Protein AF-A0A820QHM4-F1 (afdb_monomer)

Organism: NCBI:txid433720

Structure (mmCIF, N/CA/C/O backbone):
data_AF-A0A820QHM4-F1
#
_entry.id   AF-A0A820QHM4-F1
#
loop_
_atom_site.group_PDB
_atom_site.id
_atom_site.type_symbol
_atom_site.label_atom_id
_atom_site.label_alt_id
_atom_site.label_comp_id
_atom_site.label_asym_id
_atom_site.label_entity_id
_atom_site.label_seq_id
_atom_site.pdbx_PDB_ins_code
_atom_site.Cartn_x
_atom_site.Cartn_y
_atom_site.Cartn_z
_atom_site.occupancy
_atom_site.B_iso_or_equiv
_atom_site.auth_seq_id
_atom_site.auth_comp_id
_atom_site.auth_asym_id
_atom_site.auth_atom_id
_atom_site.pdbx_PDB_model_num
ATOM 1 N N . ASP A 1 1 ? -3.164 -8.210 17.400 1.00 75.50 1 ASP A N 1
ATOM 2 C CA . ASP A 1 1 ? -4.456 -7.501 17.315 1.00 75.50 1 ASP A CA 1
ATOM 3 C C . ASP A 1 1 ? -4.861 -7.362 15.846 1.00 75.50 1 ASP A C 1
ATOM 5 O O . ASP A 1 1 ? -4.138 -6.741 15.078 1.00 75.50 1 ASP A O 1
ATOM 9 N N . ARG A 1 2 ? -5.983 -7.965 15.427 1.00 80.88 2 ARG A N 1
ATOM 10 C CA . ARG A 1 2 ? -6.443 -7.949 14.020 1.00 80.88 2 ARG A CA 1
ATOM 11 C C . ARG A 1 2 ? -6.887 -6.556 13.554 1.00 80.88 2 ARG A C 1
ATOM 13 O O . ARG A 1 2 ? -6.971 -6.316 12.356 1.00 80.88 2 ARG A O 1
ATOM 20 N N . LYS A 1 3 ? -7.190 -5.636 14.475 1.00 87.94 3 LYS A N 1
ATOM 21 C CA . LYS A 1 3 ? -7.567 -4.262 14.120 1.00 87.94 3 LYS A CA 1
ATOM 22 C C . LYS A 1 3 ? -6.351 -3.440 13.693 1.00 87.94 3 LYS A C 1
ATOM 24 O O . LYS A 1 3 ? -6.476 -2.669 12.745 1.00 87.94 3 LYS A O 1
ATOM 29 N N . ARG A 1 4 ? -5.198 -3.676 14.328 1.00 92.44 4 ARG A N 1
ATOM 30 C CA . ARG A 1 4 ? -3.930 -2.947 14.140 1.00 92.44 4 ARG A CA 1
ATOM 31 C C . ARG A 1 4 ? -3.027 -3.530 13.047 1.00 92.44 4 ARG A C 1
ATOM 33 O O . ARG A 1 4 ? -2.055 -2.894 12.661 1.00 92.44 4 ARG A O 1
ATOM 40 N N . THR A 1 5 ? -3.336 -4.716 12.523 1.00 94.69 5 THR A N 1
ATOM 41 C CA . THR A 1 5 ? -2.503 -5.402 11.521 1.00 94.69 5 THR A CA 1
ATOM 42 C C . THR A 1 5 ? -3.292 -5.731 10.261 1.00 94.69 5 THR A C 1
ATOM 44 O O . THR A 1 5 ? -4.412 -6.235 10.342 1.00 94.69 5 THR A O 1
ATOM 47 N N . TYR A 1 6 ? -2.688 -5.518 9.093 1.00 95.75 6 TYR A N 1
ATOM 48 C CA . TYR A 1 6 ? -3.204 -6.000 7.815 1.00 95.75 6 TYR A CA 1
ATOM 49 C C . TYR A 1 6 ? -2.215 -6.956 7.146 1.00 95.75 6 TYR A C 1
ATOM 51 O O . TYR A 1 6 ? -1.022 -6.675 7.045 1.00 95.75 6 TYR A O 1
ATOM 59 N N . LEU A 1 7 ? -2.721 -8.102 6.692 1.00 96.12 7 LEU A N 1
ATOM 60 C CA . LEU A 1 7 ? -1.944 -9.139 6.022 1.00 96.12 7 LEU A CA 1
ATOM 61 C C . LEU A 1 7 ? -2.326 -9.173 4.544 1.00 96.12 7 LEU A C 1
ATOM 63 O O . LEU A 1 7 ? -3.460 -9.502 4.193 1.00 96.12 7 LEU A O 1
ATOM 67 N N . PHE A 1 8 ? -1.365 -8.880 3.675 1.00 97.25 8 PHE A N 1
ATOM 68 C CA . PHE A 1 8 ? -1.527 -9.108 2.247 1.00 97.25 8 PHE A CA 1
ATOM 69 C C . PHE A 1 8 ? -1.392 -10.597 1.920 1.00 97.25 8 PHE A C 1
ATOM 71 O O . PHE A 1 8 ? -0.688 -11.348 2.594 1.00 97.25 8 PHE A O 1
ATOM 78 N N . ASN A 1 9 ? -2.021 -11.026 0.825 1.00 94.94 9 ASN A N 1
ATOM 79 C CA . ASN A 1 9 ? -1.679 -12.312 0.224 1.00 94.94 9 ASN A CA 1
ATOM 80 C C . ASN A 1 9 ? -0.361 -12.215 -0.564 1.00 94.94 9 ASN A C 1
ATOM 82 O O . ASN A 1 9 ? 0.062 -11.131 -0.972 1.00 94.94 9 ASN A O 1
ATOM 86 N N . SER A 1 10 ? 0.256 -13.365 -0.836 1.00 94.44 10 SER A N 1
ATOM 87 C CA . SER A 1 10 ? 1.553 -13.444 -1.522 1.00 94.44 10 SER A CA 1
ATOM 88 C C . SER A 1 10 ? 1.547 -12.907 -2.959 1.00 94.44 10 SER A C 1
ATOM 90 O O . SER A 1 10 ? 2.601 -12.585 -3.504 1.00 94.44 10 SER A O 1
ATOM 92 N N . PHE A 1 11 ? 0.372 -12.751 -3.579 1.00 94.62 11 PHE A N 1
ATOM 93 C CA . PHE A 1 11 ? 0.249 -12.198 -4.930 1.00 94.62 11 PHE A CA 1
ATOM 94 C C . PHE A 1 11 ? 0.370 -10.672 -4.977 1.00 94.62 11 PHE A C 1
ATOM 96 O O . PHE A 1 11 ? 0.620 -10.129 -6.058 1.00 94.62 11 PHE A O 1
ATOM 103 N N . PHE A 1 12 ? 0.199 -9.975 -3.847 1.00 95.81 12 PHE A N 1
ATOM 104 C CA . PHE A 1 12 ? 0.261 -8.514 -3.786 1.00 95.81 12 PHE A CA 1
ATOM 105 C C . PHE A 1 12 ? 1.590 -7.986 -4.330 1.00 95.81 12 PHE A C 1
ATOM 107 O O . PHE A 1 12 ? 1.602 -7.200 -5.280 1.00 95.81 12 PHE A O 1
ATOM 114 N N . TYR A 1 13 ? 2.709 -8.469 -3.784 1.00 95.56 13 TYR A N 1
ATOM 115 C CA . TYR A 1 13 ? 4.038 -8.008 -4.175 1.00 95.56 13 TYR A CA 1
ATOM 116 C C . TYR A 1 13 ? 4.336 -8.310 -5.647 1.00 95.56 13 TYR A C 1
ATOM 118 O O . TYR A 1 13 ? 4.804 -7.438 -6.385 1.00 95.56 13 TYR A O 1
ATOM 126 N N . THR A 1 14 ? 3.990 -9.513 -6.115 1.00 94.25 14 THR A N 1
ATOM 127 C CA . THR A 1 14 ? 4.164 -9.908 -7.518 1.00 94.25 14 THR A CA 1
ATOM 128 C C . THR A 1 14 ? 3.381 -8.994 -8.458 1.00 94.25 14 THR A C 1
ATOM 130 O O . THR A 1 14 ? 3.901 -8.574 -9.488 1.00 94.25 14 THR A O 1
ATOM 133 N N . ARG A 1 15 ? 2.131 -8.647 -8.123 1.00 94.19 15 ARG A N 1
ATOM 134 C CA . ARG A 1 15 ? 1.304 -7.746 -8.944 1.00 94.19 15 ARG A CA 1
ATOM 135 C C . ARG A 1 15 ? 1.790 -6.301 -8.901 1.00 94.19 15 ARG A C 1
ATOM 137 O O . ARG A 1 15 ? 1.799 -5.645 -9.946 1.00 94.19 15 ARG A O 1
ATOM 144 N N . LEU A 1 16 ? 2.227 -5.831 -7.736 1.00 94.44 16 LEU A N 1
ATOM 145 C CA . LEU A 1 16 ? 2.780 -4.493 -7.546 1.00 94.44 16 LEU A CA 1
ATOM 146 C C . LEU A 1 16 ? 4.028 -4.284 -8.419 1.00 94.44 16 LEU A C 1
ATOM 148 O O . LEU A 1 16 ? 4.124 -3.304 -9.162 1.00 94.44 16 LEU A O 1
ATOM 152 N N . THR A 1 17 ? 4.956 -5.240 -8.375 1.00 92.62 17 THR A N 1
ATOM 153 C CA . THR A 1 17 ? 6.271 -5.156 -9.035 1.00 92.62 17 THR A CA 1
ATOM 154 C C . THR A 1 17 ? 6.281 -5.629 -10.487 1.00 92.62 17 THR A C 1
ATOM 156 O O . THR A 1 17 ? 7.252 -5.373 -11.200 1.00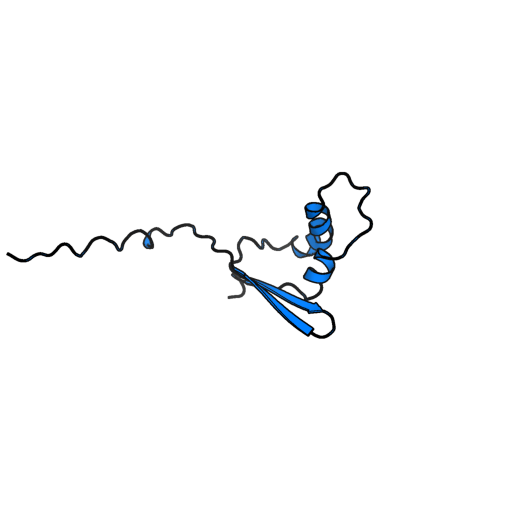 92.62 17 THR A O 1
ATOM 159 N N . ARG A 1 18 ? 5.203 -6.270 -10.965 1.00 89.62 18 ARG A N 1
ATOM 160 C CA . ARG A 1 18 ? 5.093 -6.727 -12.355 1.00 89.62 18 ARG A CA 1
ATOM 161 C C . ARG A 1 18 ? 5.348 -5.575 -13.327 1.00 89.62 18 ARG A C 1
ATOM 163 O O . ARG A 1 18 ? 4.628 -4.578 -13.319 1.00 89.62 18 ARG A O 1
ATOM 170 N N . LYS A 1 19 ? 6.340 -5.744 -14.200 1.00 82.75 19 LYS A N 1
ATOM 171 C CA . LYS A 1 19 ? 6.554 -4.865 -15.353 1.00 82.75 19 LYS A CA 1
ATOM 172 C C . LYS A 1 19 ? 5.404 -5.092 -16.341 1.00 82.75 19 LYS A C 1
ATOM 174 O O . LYS A 1 19 ? 5.104 -6.235 -16.685 1.00 82.75 19 LYS A O 1
ATOM 179 N N . GLY A 1 20 ? 4.711 -4.022 -16.707 1.00 72.75 20 GLY A N 1
ATOM 180 C CA . GLY A 1 20 ? 3.664 -4.025 -17.729 1.00 72.75 20 GLY A CA 1
ATOM 181 C C . GLY A 1 20 ? 4.092 -3.154 -18.902 1.00 72.75 20 GLY A C 1
ATOM 182 O O . GLY A 1 20 ? 4.926 -2.272 -18.720 1.00 72.75 20 GLY A O 1
ATOM 183 N N . ASN A 1 21 ? 3.488 -3.366 -20.070 1.00 68.38 21 ASN A N 1
ATOM 184 C CA . ASN A 1 21 ? 3.722 -2.563 -21.279 1.00 68.38 21 ASN A CA 1
ATOM 185 C C . ASN A 1 21 ? 2.939 -1.233 -21.253 1.00 68.38 21 ASN A C 1
ATOM 187 O O . ASN A 1 21 ? 2.652 -0.653 -22.295 1.00 68.38 21 ASN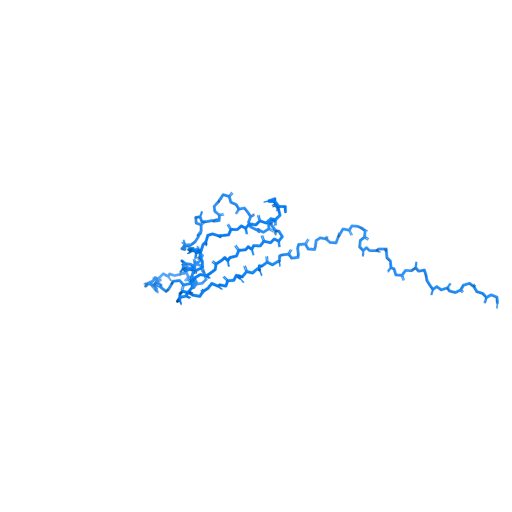 A O 1
ATOM 191 N N . ASP A 1 22 ? 2.578 -0.750 -20.061 1.00 65.81 22 ASP A N 1
ATOM 192 C CA . ASP A 1 22 ? 1.730 0.429 -19.833 1.00 65.81 22 ASP A CA 1
ATOM 193 C C . ASP A 1 22 ? 2.479 1.759 -20.105 1.00 65.81 22 ASP A C 1
ATOM 195 O O . ASP A 1 22 ? 2.080 2.819 -19.612 1.00 65.81 22 ASP A O 1
ATOM 199 N N . ASP A 1 23 ? 3.580 1.720 -20.862 1.00 61.66 23 ASP A N 1
ATOM 200 C CA . ASP A 1 23 ? 4.475 2.854 -21.143 1.00 61.66 23 ASP A CA 1
ATOM 201 C C . ASP A 1 23 ? 3.828 3.956 -21.992 1.00 61.66 23 ASP A C 1
ATOM 203 O O . ASP A 1 23 ? 4.331 5.072 -22.034 1.00 61.66 23 ASP A O 1
ATOM 207 N N . ILE A 1 24 ? 2.671 3.682 -22.600 1.00 63.88 24 ILE A N 1
ATOM 208 C CA . ILE A 1 24 ? 1.917 4.638 -23.429 1.00 63.88 24 ILE A CA 1
ATOM 209 C C . ILE A 1 24 ? 1.003 5.543 -22.566 1.00 63.88 24 ILE A C 1
ATOM 211 O O . ILE A 1 24 ? 0.297 6.410 -23.070 1.00 63.88 24 ILE A O 1
ATOM 215 N N . SER A 1 25 ? 0.987 5.362 -21.242 1.00 70.69 25 SER A N 1
ATOM 216 C CA . SER A 1 25 ? 0.112 6.128 -20.346 1.00 70.69 25 SER A CA 1
ATOM 217 C C . SER A 1 25 ? 0.773 7.405 -19.804 1.00 70.69 25 SER A C 1
ATOM 219 O O . SER A 1 25 ? 1.888 7.363 -19.284 1.00 70.69 25 SER A O 1
ATOM 221 N N . ASN A 1 26 ? 0.037 8.524 -19.823 1.00 85.06 26 ASN A N 1
ATOM 222 C CA . ASN A 1 26 ? 0.437 9.835 -19.270 1.00 85.06 26 ASN A CA 1
ATOM 223 C C . ASN A 1 26 ? 0.525 9.881 -17.724 1.00 85.06 26 ASN A C 1
ATOM 225 O O . ASN A 1 26 ? 0.524 10.960 -17.139 1.00 85.06 26 ASN A O 1
ATOM 229 N N . ILE A 1 27 ? 0.561 8.733 -17.042 1.00 89.31 27 ILE A N 1
ATOM 230 C CA . ILE A 1 27 ? 0.612 8.648 -15.574 1.00 89.31 27 ILE A CA 1
ATOM 231 C C . ILE A 1 27 ? 1.996 8.221 -15.091 1.00 89.31 27 ILE A C 1
ATOM 233 O O . ILE A 1 27 ? 2.769 7.600 -15.822 1.00 89.31 27 ILE A O 1
ATOM 237 N N . SER A 1 28 ? 2.318 8.524 -13.835 1.00 90.56 28 SER A N 1
ATOM 238 C CA . SER A 1 28 ? 3.631 8.193 -13.278 1.00 90.56 28 SER A CA 1
ATOM 239 C C . SER A 1 28 ? 3.854 6.670 -13.170 1.00 90.56 28 SER A C 1
ATOM 241 O O . SER A 1 28 ? 2.903 5.901 -12.976 1.00 90.56 28 SER A O 1
ATOM 243 N N . PRO A 1 29 ? 5.112 6.186 -13.199 1.00 88.88 29 PRO A N 1
ATOM 244 C CA . PRO A 1 29 ? 5.414 4.773 -12.957 1.00 88.88 29 PRO A CA 1
ATOM 245 C C . PRO A 1 29 ? 4.890 4.245 -11.611 1.00 88.88 29 PRO A C 1
ATOM 247 O O . PRO A 1 29 ? 4.528 3.071 -11.502 1.00 88.88 29 PRO A O 1
ATOM 250 N N . ALA A 1 30 ? 4.847 5.095 -10.579 1.00 90.44 30 ALA A N 1
ATOM 251 C CA . ALA A 1 30 ? 4.302 4.744 -9.270 1.00 90.44 30 ALA A CA 1
ATOM 252 C C . ALA A 1 30 ? 2.789 4.507 -9.338 1.00 90.44 30 ALA A C 1
ATOM 254 O O . ALA A 1 30 ? 2.294 3.501 -8.831 1.00 90.44 30 ALA A O 1
ATOM 255 N N . GLU A 1 31 ? 2.071 5.373 -10.044 1.00 91.06 31 GLU A N 1
ATOM 256 C CA . GLU A 1 31 ? 0.628 5.260 -10.216 1.00 91.06 31 GLU A CA 1
ATOM 257 C C . GLU A 1 31 ? 0.240 4.048 -11.069 1.00 91.06 31 GLU A C 1
ATOM 259 O O . GLU A 1 31 ? -0.715 3.338 -10.750 1.00 91.06 31 GLU A O 1
ATOM 264 N N . ARG A 1 32 ? 1.045 3.705 -12.085 1.00 91.31 32 ARG A N 1
ATOM 265 C CA . ARG A 1 32 ? 0.910 2.430 -12.812 1.00 91.31 32 ARG A CA 1
ATOM 266 C C . ARG A 1 32 ? 1.009 1.220 -11.880 1.00 91.31 32 ARG A C 1
ATOM 268 O O . ARG A 1 32 ? 0.183 0.311 -11.959 1.00 91.31 32 ARG A O 1
ATOM 275 N N . ARG A 1 33 ? 2.011 1.200 -10.989 1.00 92.25 33 ARG A N 1
ATOM 276 C CA . ARG A 1 33 ? 2.185 0.129 -9.985 1.00 92.25 33 ARG A CA 1
ATOM 277 C C . ARG A 1 33 ? 0.982 0.036 -9.056 1.00 92.25 33 ARG A C 1
ATOM 279 O O . ARG A 1 33 ? 0.439 -1.053 -8.878 1.00 92.25 33 ARG A O 1
ATOM 286 N N . TYR A 1 34 ? 0.539 1.171 -8.524 1.00 92.81 34 TYR A N 1
ATOM 287 C CA . TYR A 1 34 ? -0.619 1.248 -7.641 1.00 92.81 34 TYR A CA 1
ATOM 288 C C . TYR A 1 34 ? -1.901 0.746 -8.321 1.00 92.81 34 TYR A C 1
ATOM 290 O O . TYR A 1 34 ? -2.619 -0.085 -7.764 1.00 92.81 34 TYR A O 1
ATOM 298 N N . ASN A 1 35 ? -2.155 1.152 -9.569 1.00 92.25 35 ASN A N 1
ATOM 299 C CA . ASN A 1 35 ? -3.347 0.753 -10.319 1.00 92.25 35 ASN A CA 1
ATOM 300 C C . ASN A 1 35 ? -3.510 -0.769 -10.459 1.00 92.25 35 ASN A C 1
ATOM 302 O O . ASN A 1 35 ? -4.641 -1.259 -10.486 1.00 92.25 35 ASN A O 1
ATOM 306 N N . ARG A 1 36 ? -2.409 -1.532 -10.487 1.00 92.31 36 ARG A N 1
ATOM 307 C CA . ARG A 1 36 ? -2.449 -3.004 -10.541 1.00 92.31 36 ARG A CA 1
ATOM 308 C C . ARG A 1 36 ? -2.918 -3.654 -9.244 1.00 92.31 36 ARG A C 1
ATOM 31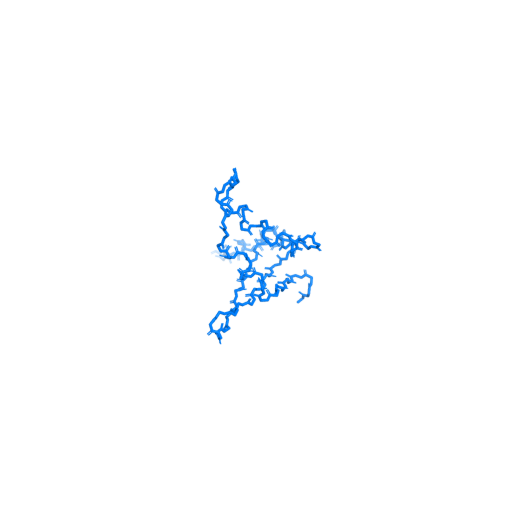0 O O . ARG A 1 36 ? -3.417 -4.778 -9.285 1.00 92.31 36 ARG A O 1
ATOM 317 N N . VAL A 1 37 ? -2.767 -2.967 -8.115 1.00 94.75 37 VAL A N 1
ATOM 318 C CA . VAL A 1 37 ? -3.081 -3.499 -6.782 1.00 94.75 37 VAL A CA 1
ATOM 319 C C . VAL A 1 37 ? -4.200 -2.748 -6.067 1.00 94.75 37 VAL A C 1
ATOM 321 O O . VAL A 1 37 ? -4.639 -3.209 -5.022 1.00 94.75 37 VAL A O 1
ATOM 324 N N . LYS A 1 38 ? -4.741 -1.660 -6.631 1.00 93.31 38 LYS A N 1
ATOM 325 C CA . LYS A 1 38 ? -5.767 -0.819 -5.981 1.00 93.31 38 LYS A CA 1
ATOM 326 C C . LYS A 1 38 ? -6.976 -1.583 -5.429 1.00 93.31 38 LYS A C 1
ATOM 328 O O . LYS A 1 38 ? -7.538 -1.200 -4.414 1.00 93.31 38 LYS A O 1
ATOM 333 N N . ARG A 1 39 ? -7.356 -2.708 -6.052 1.00 93.69 39 ARG A N 1
ATOM 334 C CA . ARG A 1 39 ? -8.453 -3.568 -5.569 1.00 93.69 39 ARG A CA 1
ATOM 335 C C . ARG A 1 39 ? -8.167 -4.209 -4.207 1.00 93.69 39 ARG A C 1
ATOM 337 O O . ARG A 1 39 ? -9.108 -4.412 -3.454 1.00 93.69 39 ARG A O 1
ATOM 344 N N . TRP A 1 40 ? -6.903 -4.493 -3.888 1.00 93.94 40 TRP A N 1
ATOM 345 C CA . TRP A 1 40 ? -6.496 -4.999 -2.570 1.00 93.94 40 TRP A CA 1
ATOM 346 C C . TRP A 1 40 ? -6.641 -3.951 -1.463 1.00 93.94 40 TRP A C 1
ATOM 348 O O . TRP A 1 40 ? -6.635 -4.318 -0.295 1.00 93.94 40 TRP A O 1
ATOM 358 N N . LEU A 1 41 ? -6.741 -2.670 -1.828 1.00 93.00 41 LEU A N 1
ATOM 359 C CA . LEU A 1 41 ? -6.805 -1.530 -0.911 1.00 93.00 41 LEU A CA 1
ATOM 360 C C . LEU A 1 41 ? -8.188 -0.865 -0.905 1.00 93.00 41 LEU A C 1
ATOM 362 O O . LEU A 1 41 ? -8.352 0.202 -0.331 1.00 93.00 41 LEU A O 1
ATOM 366 N N . ARG A 1 42 ? -9.182 -1.452 -1.586 1.00 91.75 42 ARG A N 1
ATOM 367 C CA . ARG A 1 42 ? -10.490 -0.813 -1.776 1.00 91.75 42 ARG A CA 1
ATOM 368 C C . ARG A 1 42 ? -11.303 -0.758 -0.485 1.00 91.75 42 ARG A C 1
ATOM 370 O O . ARG A 1 42 ? -11.892 0.269 -0.184 1.00 91.75 42 ARG A O 1
ATOM 377 N N . ASP A 1 43 ? -11.330 -1.867 0.247 1.00 90.88 43 ASP A N 1
ATOM 378 C CA . ASP A 1 43 ? -12.216 -2.051 1.403 1.00 90.88 43 ASP A CA 1
ATOM 379 C C . ASP A 1 43 ? -11.432 -2.008 2.728 1.00 90.88 43 ASP A C 1
ATOM 381 O O . ASP A 1 43 ? -11.912 -2.445 3.773 1.00 90.88 43 ASP A O 1
ATOM 385 N N . VAL A 1 44 ? -10.188 -1.523 2.681 1.00 91.69 44 VAL A N 1
ATOM 386 C CA . VAL A 1 44 ? -9.297 -1.435 3.835 1.00 91.69 44 VAL A CA 1
ATOM 387 C C . VAL A 1 44 ? -8.466 -0.166 3.761 1.00 91.69 44 VAL A C 1
ATOM 389 O O . VAL A 1 44 ? -7.712 0.054 2.816 1.00 91.69 44 VAL A O 1
ATOM 392 N N . ASP A 1 45 ? -8.567 0.645 4.805 1.00 92.56 45 ASP A N 1
ATOM 393 C CA . ASP A 1 45 ? -7.591 1.688 5.060 1.00 92.56 45 ASP A CA 1
ATOM 394 C C . ASP A 1 45 ? -6.366 1.058 5.741 1.00 92.56 45 ASP A C 1
ATOM 396 O O . ASP A 1 45 ? -6.441 0.548 6.861 1.00 92.56 45 ASP A O 1
ATOM 400 N N . ILE A 1 46 ? -5.252 1.018 5.010 1.00 92.69 46 ILE A N 1
ATOM 401 C CA . ILE A 1 46 ? -3.989 0.444 5.484 1.00 92.69 46 ILE A CA 1
ATOM 402 C C . ILE A 1 46 ? -3.177 1.420 6.340 1.00 92.69 46 ILE A C 1
ATOM 404 O O . ILE A 1 46 ? -2.288 0.967 7.052 1.00 92.69 46 ILE A O 1
ATOM 408 N N . PHE A 1 47 ? -3.465 2.724 6.290 1.00 91.38 47 PHE A N 1
ATOM 409 C CA . PHE A 1 47 ? -2.714 3.739 7.036 1.00 91.38 47 PHE A CA 1
ATOM 410 C C . PHE A 1 47 ? -3.193 3.871 8.487 1.00 91.38 47 PHE A C 1
ATOM 412 O O . PHE A 1 47 ? -2.414 4.248 9.355 1.00 91.38 47 PHE A O 1
ATOM 419 N N . SER A 1 48 ? -4.434 3.471 8.782 1.00 91.81 48 SER A N 1
ATOM 420 C CA . SER A 1 48 ? -4.929 3.275 10.157 1.00 91.81 48 SER A CA 1
ATOM 421 C C . SER A 1 48 ? -4.464 1.965 10.806 1.00 91.81 48 SER A C 1
ATOM 423 O O . SER A 1 48 ? -4.898 1.625 11.909 1.00 91.81 48 SER A O 1
ATOM 425 N N . LYS A 1 49 ? -3.616 1.188 10.125 1.00 93.00 49 LYS A N 1
ATOM 426 C CA . LYS A 1 49 ? -2.952 0.012 10.696 1.00 93.00 49 LYS A CA 1
ATOM 427 C C . LYS A 1 49 ? -1.592 0.426 11.222 1.00 93.00 49 LYS A C 1
ATOM 429 O O . LYS A 1 49 ? -0.961 1.311 10.665 1.00 93.00 49 LYS A O 1
ATOM 434 N N . ASP A 1 50 ? -1.110 -0.296 12.217 1.00 93.69 50 ASP A N 1
ATOM 435 C CA . ASP A 1 50 ? 0.250 -0.123 12.720 1.00 93.69 50 ASP A CA 1
ATOM 436 C C . ASP A 1 50 ? 1.221 -1.045 11.993 1.00 93.69 50 ASP A C 1
ATOM 438 O O . ASP A 1 50 ? 2.389 -0.713 11.826 1.00 93.69 50 ASP A O 1
ATOM 442 N N . TYR A 1 51 ? 0.731 -2.200 11.528 1.00 94.88 51 TYR A N 1
ATOM 443 C CA . TYR A 1 51 ? 1.552 -3.209 10.870 1.00 94.88 51 TYR A CA 1
ATOM 444 C C . TYR A 1 51 ? 0.937 -3.666 9.553 1.00 94.88 51 TYR A C 1
ATOM 446 O O . TYR A 1 51 ? -0.207 -4.131 9.516 1.00 94.88 51 TYR A O 1
ATOM 454 N N . LEU A 1 52 ? 1.732 -3.637 8.486 1.00 96.56 52 LEU A N 1
ATOM 455 C CA . LEU A 1 52 ? 1.444 -4.354 7.249 1.00 96.56 52 LEU A CA 1
ATOM 456 C C . LEU A 1 52 ? 2.409 -5.520 7.096 1.00 96.56 52 LEU A C 1
ATOM 458 O O . LEU A 1 52 ? 3.625 -5.345 7.157 1.00 96.56 52 LEU A O 1
ATOM 462 N N . ILE A 1 53 ? 1.862 -6.703 6.845 1.00 97.44 53 ILE A N 1
ATOM 463 C CA . ILE A 1 53 ? 2.637 -7.909 6.575 1.00 97.44 53 ILE A CA 1
ATOM 464 C C . ILE A 1 53 ? 2.458 -8.264 5.103 1.00 97.44 53 ILE A C 1
ATOM 466 O O . ILE A 1 53 ? 1.335 -8.466 4.634 1.00 97.44 53 ILE A O 1
ATOM 470 N N . VAL A 1 54 ? 3.567 -8.359 4.373 1.00 97.88 54 VAL A N 1
ATOM 471 C CA . VAL A 1 54 ? 3.598 -8.760 2.964 1.00 97.88 54 VAL A CA 1
ATOM 472 C C . VAL A 1 54 ? 4.449 -10.024 2.831 1.00 97.88 54 VAL A C 1
ATOM 474 O O . VAL A 1 54 ? 5.677 -9.938 2.783 1.00 97.88 54 VAL A O 1
ATOM 477 N N . PRO A 1 55 ? 3.824 -11.210 2.767 1.00 97.75 55 PRO A N 1
ATOM 478 C CA . PRO A 1 55 ? 4.516 -12.440 2.413 1.00 97.75 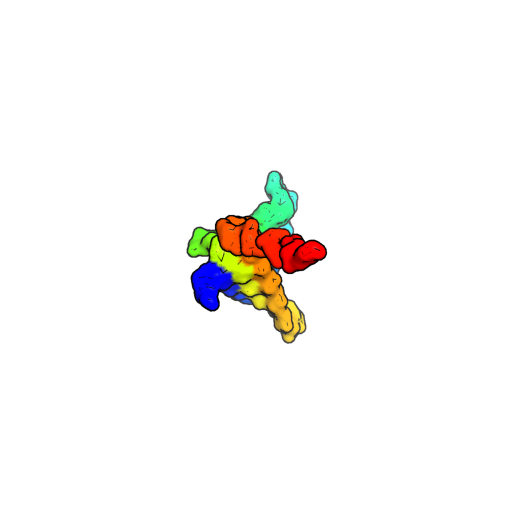55 PRO A CA 1
ATOM 479 C C . PRO A 1 55 ? 4.969 -12.378 0.955 1.00 97.75 55 PRO A C 1
ATOM 481 O O . PRO A 1 55 ? 4.193 -11.993 0.078 1.00 97.75 55 PRO A O 1
ATOM 484 N N . ILE A 1 56 ? 6.199 -12.795 0.677 1.00 96.94 56 ILE A N 1
ATOM 485 C CA . ILE A 1 56 ? 6.745 -12.837 -0.676 1.00 96.94 56 ILE A CA 1
ATOM 486 C C . ILE A 1 56 ? 7.287 -14.233 -0.953 1.00 96.94 56 ILE A C 1
ATOM 488 O O . ILE A 1 56 ? 8.096 -14.765 -0.198 1.00 96.94 56 ILE A O 1
ATOM 492 N N . ASN A 1 57 ? 6.831 -14.809 -2.064 1.00 94.50 57 ASN A N 1
ATOM 493 C CA . ASN A 1 57 ? 7.366 -16.041 -2.622 1.00 94.50 57 ASN A CA 1
ATOM 494 C C . ASN A 1 57 ? 8.012 -15.725 -3.967 1.00 94.50 57 ASN A C 1
ATOM 496 O O . ASN A 1 57 ? 7.324 -15.373 -4.930 1.00 94.50 57 ASN A O 1
ATOM 500 N N . GLN A 1 58 ? 9.331 -15.846 -4.029 1.00 92.25 58 GLN A N 1
ATOM 501 C CA . GLN A 1 58 ? 10.090 -15.746 -5.267 1.00 92.25 58 GLN A CA 1
ATOM 502 C C . GLN A 1 58 ? 11.034 -16.931 -5.352 1.00 92.25 58 GLN A C 1
ATOM 504 O O . GLN A 1 58 ? 11.693 -17.258 -4.374 1.00 92.25 58 GLN A O 1
ATOM 509 N N . THR A 1 59 ? 11.086 -17.582 -6.517 1.00 91.81 59 THR A N 1
ATOM 510 C CA . THR A 1 59 ? 12.021 -18.691 -6.786 1.00 91.81 59 THR A CA 1
ATOM 511 C C . THR A 1 59 ? 12.018 -19.778 -5.700 1.00 91.81 59 THR A C 1
ATOM 513 O O . THR A 1 59 ? 13.075 -20.246 -5.295 1.00 91.81 59 THR A O 1
ATOM 516 N N . ALA A 1 60 ? 10.831 -20.152 -5.199 1.00 92.75 60 ALA A N 1
ATOM 517 C CA . ALA A 1 60 ? 10.643 -21.104 -4.095 1.00 92.75 60 ALA A CA 1
ATOM 518 C C . ALA A 1 60 ? 11.304 -20.702 -2.756 1.00 92.75 60 ALA A C 1
ATOM 520 O O . ALA A 1 60 ? 11.422 -21.522 -1.848 1.00 92.75 60 ALA A O 1
ATOM 521 N N . HIS A 1 61 ? 11.685 -19.434 -2.609 1.00 94.69 61 HIS A N 1
ATOM 522 C CA . HIS A 1 61 ? 12.192 -18.843 -1.382 1.00 94.69 61 HIS A CA 1
ATOM 523 C C . HIS A 1 61 ? 11.138 -17.905 -0.782 1.00 94.69 61 HIS A C 1
ATOM 525 O O . HIS A 1 61 ? 10.612 -17.016 -1.461 1.00 94.69 61 HIS A O 1
ATOM 531 N N . TRP A 1 62 ? 10.817 -18.122 0.495 1.00 96.44 62 TRP A N 1
ATOM 532 C CA . TRP A 1 62 ? 9.855 -17.314 1.236 1.00 96.44 62 TRP A CA 1
ATOM 533 C C . TRP A 1 62 ? 10.567 -16.308 2.123 1.00 96.44 62 TRP A C 1
ATOM 535 O O . TRP A 1 62 ? 11.427 -16.669 2.922 1.00 96.44 62 TRP A O 1
ATOM 545 N N . TYR A 1 63 ? 10.140 -15.058 2.026 1.00 96.75 63 TYR A N 1
ATOM 546 C CA . TYR A 1 63 ? 10.528 -13.999 2.943 1.00 96.75 63 TYR A CA 1
ATOM 547 C C . TYR A 1 63 ? 9.329 -13.091 3.220 1.00 96.75 63 TYR A C 1
ATOM 549 O O . TYR A 1 63 ? 8.312 -13.137 2.522 1.00 96.75 63 TYR A O 1
ATOM 557 N N . ILE A 1 64 ? 9.413 -12.302 4.287 1.00 97.31 64 ILE A N 1
ATOM 558 C CA . ILE A 1 64 ? 8.317 -11.449 4.749 1.00 97.31 64 ILE A CA 1
ATOM 559 C C . ILE A 1 64 ? 8.831 -10.021 4.841 1.00 97.31 64 ILE A C 1
ATOM 561 O O . ILE A 1 64 ? 9.883 -9.771 5.423 1.00 97.31 64 ILE A O 1
ATOM 565 N N . VAL A 1 65 ? 8.061 -9.086 4.292 1.00 97.62 65 VAL A N 1
ATOM 566 C CA . VAL A 1 65 ? 8.248 -7.657 4.540 1.00 97.62 65 VAL A CA 1
ATOM 567 C C . VAL A 1 65 ? 7.255 -7.227 5.613 1.00 97.62 65 VAL A C 1
ATOM 569 O O . VA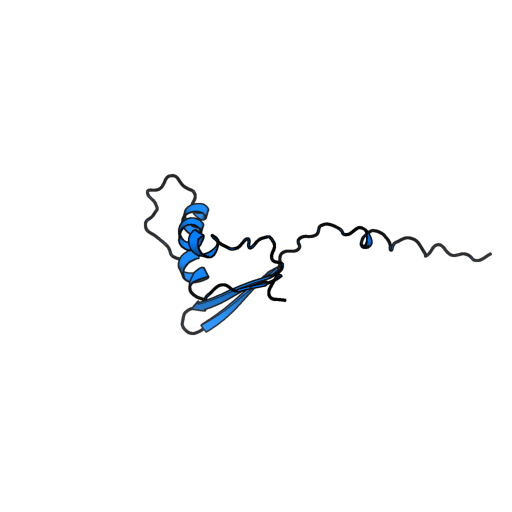L A 1 65 ? 6.049 -7.440 5.469 1.00 97.62 65 VAL A O 1
ATOM 572 N N . LEU A 1 66 ? 7.776 -6.624 6.680 1.00 96.69 66 LEU A N 1
ATOM 573 C CA . LEU A 1 66 ? 7.002 -5.992 7.741 1.00 96.69 66 LEU A CA 1
ATOM 574 C C . LEU A 1 66 ? 7.149 -4.476 7.604 1.00 96.69 66 LEU A C 1
ATOM 576 O O . LEU A 1 66 ? 8.260 -3.956 7.642 1.00 96.69 66 LEU A O 1
ATOM 580 N N . ILE A 1 67 ? 6.032 -3.777 7.436 1.00 95.94 67 ILE A N 1
ATOM 581 C CA . ILE A 1 67 ? 5.985 -2.314 7.433 1.00 95.94 67 ILE A CA 1
ATOM 582 C C . ILE A 1 67 ? 5.333 -1.897 8.740 1.00 95.94 67 ILE A C 1
ATOM 584 O O . ILE A 1 67 ? 4.213 -2.328 9.018 1.00 95.94 67 ILE A O 1
ATOM 588 N N . GLN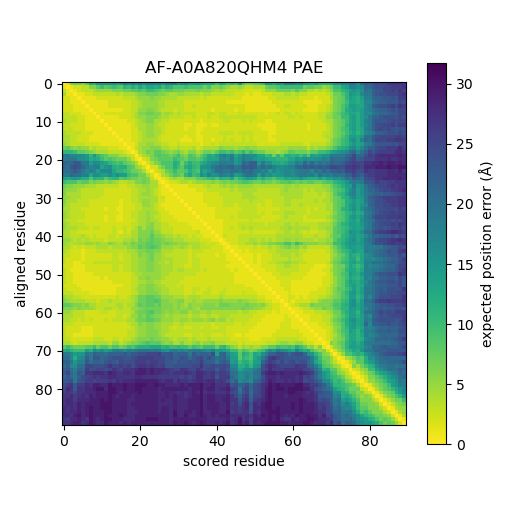 A 1 68 ? 6.029 -1.075 9.521 1.00 93.44 68 GLN A N 1
ATOM 589 C CA . GLN A 1 68 ? 5.496 -0.486 10.740 1.00 93.44 68 GLN A CA 1
ATOM 590 C C . GLN A 1 68 ? 5.239 1.000 10.519 1.00 93.44 68 GLN A C 1
ATOM 592 O O . GLN A 1 68 ? 6.159 1.752 10.187 1.00 93.44 68 GLN A O 1
ATOM 597 N N . PHE A 1 69 ? 3.991 1.415 10.704 1.00 90.00 69 PHE A N 1
ATOM 598 C CA . PHE A 1 69 ? 3.631 2.822 10.735 1.00 90.00 69 PHE A CA 1
ATOM 599 C C . PHE A 1 69 ? 3.739 3.317 12.171 1.00 90.00 69 PHE A C 1
ATOM 601 O O . PHE A 1 69 ? 3.053 2.833 13.067 1.00 90.00 69 PHE A O 1
ATOM 608 N N . HIS A 1 70 ? 4.618 4.289 12.386 1.00 79.75 70 HIS A N 1
ATOM 609 C CA . HIS A 1 70 ? 4.657 5.054 13.622 1.00 79.75 70 HIS A CA 1
ATOM 610 C C . HIS A 1 70 ? 3.707 6.227 13.425 1.00 79.75 70 HIS A C 1
ATOM 612 O O . HIS A 1 70 ? 4.118 7.317 13.029 1.00 79.75 70 HIS A O 1
ATOM 618 N N . ASN A 1 71 ? 2.411 5.976 13.608 1.00 68.31 71 ASN A N 1
ATOM 619 C CA . ASN A 1 71 ? 1.413 7.036 13.673 1.00 68.31 71 ASN A CA 1
ATOM 620 C C . ASN A 1 71 ? 1.583 7.753 15.022 1.00 68.31 71 ASN A C 1
ATOM 622 O O . ASN A 1 71 ? 0.745 7.630 15.909 1.00 68.31 71 ASN A O 1
ATOM 626 N N . ASN A 1 72 ? 2.715 8.436 15.203 1.00 57.47 72 ASN A N 1
ATOM 627 C CA . ASN A 1 72 ? 3.007 9.215 16.396 1.00 57.47 72 ASN A CA 1
ATOM 628 C C . ASN A 1 72 ? 2.137 10.474 16.345 1.00 57.47 72 ASN A C 1
ATOM 630 O O . ASN A 1 72 ? 2.571 11.525 15.881 1.00 57.47 72 ASN A O 1
ATOM 634 N N . VAL A 1 73 ? 0.891 10.359 16.795 1.00 60.50 73 VAL A N 1
ATOM 635 C CA . VAL A 1 73 ? 0.281 11.469 17.520 1.00 60.50 73 VAL A CA 1
ATOM 636 C C . VAL A 1 73 ? 0.897 11.365 18.909 1.00 60.50 73 VAL A C 1
ATOM 638 O O . VAL A 1 73 ? 0.649 10.346 19.555 1.00 60.50 73 VAL A O 1
ATOM 641 N N . PRO A 1 74 ? 1.737 12.320 19.349 1.00 56.38 74 PRO A N 1
ATOM 642 C CA . PRO A 1 74 ? 2.169 12.357 20.737 1.00 56.38 74 PRO A CA 1
ATOM 643 C C . PRO A 1 74 ? 0.908 12.311 21.588 1.00 56.38 74 PRO A C 1
ATOM 645 O O . PRO A 1 74 ? 0.044 13.186 21.478 1.00 56.38 74 PRO A O 1
ATOM 648 N N . THR A 1 75 ? 0.738 11.236 22.345 1.00 61.16 75 THR A N 1
ATOM 649 C CA . THR A 1 75 ? -0.313 11.214 23.348 1.00 61.16 75 THR A CA 1
ATOM 650 C C . THR A 1 75 ? 0.132 12.137 24.470 1.00 61.16 75 THR A C 1
ATOM 652 O O . THR A 1 75 ? 1.317 12.227 24.765 1.00 61.16 75 THR A O 1
ATOM 655 N N . GLU A 1 76 ? -0.807 12.846 25.091 1.00 60.41 76 GLU A N 1
ATOM 656 C CA . GLU A 1 76 ? -0.545 13.826 26.162 1.00 60.41 76 GLU A CA 1
ATOM 657 C C . GLU A 1 76 ? 0.341 13.278 27.306 1.00 60.41 76 GLU A C 1
ATOM 659 O O . GLU A 1 76 ? 0.949 14.052 28.036 1.00 60.41 76 GLU A O 1
ATOM 664 N N . GLY A 1 77 ? 0.460 11.950 27.435 1.00 57.81 77 GLY A N 1
ATOM 665 C CA . GLY A 1 77 ? 1.330 11.266 28.395 1.00 57.81 77 GLY A CA 1
ATOM 666 C C . GLY A 1 77 ? 2.804 11.106 27.997 1.00 57.81 77 GLY A C 1
ATOM 667 O O . GLY A 1 77 ? 3.578 10.659 28.834 1.00 57.81 77 GLY A O 1
ATOM 668 N N . ASP A 1 78 ? 3.211 11.466 26.776 1.00 59.25 78 ASP A N 1
ATOM 669 C CA . ASP A 1 78 ? 4.613 11.381 26.325 1.00 59.25 78 ASP A CA 1
ATOM 670 C C . ASP A 1 78 ? 5.406 12.683 26.584 1.00 59.25 78 ASP A C 1
ATOM 672 O O . ASP A 1 78 ? 6.587 12.763 26.257 1.00 59.25 78 ASP A O 1
ATOM 676 N N . LEU A 1 79 ? 4.761 13.718 27.145 1.00 58.34 79 LEU A N 1
ATOM 677 C CA . LEU A 1 79 ? 5.351 15.044 27.397 1.00 58.34 79 LEU A CA 1
ATOM 678 C C . LEU A 1 79 ? 5.699 15.315 28.871 1.00 58.34 79 LEU A C 1
ATOM 680 O O . LEU A 1 79 ? 6.003 16.455 29.212 1.00 58.34 79 LEU A O 1
ATOM 684 N N . ILE A 1 80 ? 5.649 14.315 29.756 1.00 60.66 80 ILE A N 1
ATOM 685 C CA . ILE A 1 80 ? 5.970 14.509 31.178 1.00 60.66 80 ILE A CA 1
ATOM 686 C C . ILE A 1 80 ? 6.891 13.388 31.660 1.00 60.66 80 ILE A C 1
ATOM 688 O O . ILE A 1 80 ? 6.430 12.39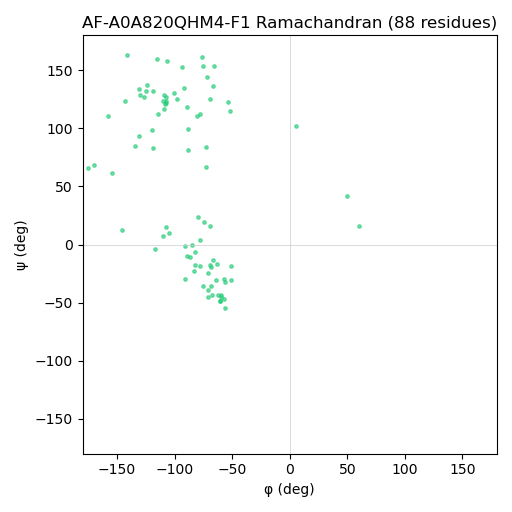3 32.212 1.00 60.66 80 ILE A O 1
ATOM 692 N N . SER A 1 81 ? 8.194 13.557 31.444 1.00 58.25 81 SER A N 1
ATOM 693 C CA . SER A 1 81 ? 9.245 12.950 32.270 1.00 58.25 81 SER A CA 1
ATOM 694 C C . SER A 1 81 ? 10.599 13.553 31.891 1.00 58.25 81 SER A C 1
ATOM 696 O O . SER A 1 81 ? 11.395 12.866 31.269 1.00 58.25 81 SER A O 1
ATOM 698 N N . ASP A 1 82 ? 10.836 14.829 32.192 1.00 58.97 82 ASP A N 1
ATOM 699 C CA . ASP A 1 82 ? 12.200 15.394 32.160 1.00 58.97 82 ASP A CA 1
ATOM 700 C C . ASP A 1 82 ? 12.435 16.471 33.243 1.00 58.97 82 ASP A C 1
ATOM 702 O O . ASP A 1 82 ? 13.469 17.123 33.220 1.00 58.97 82 ASP A O 1
ATOM 706 N N . ASP A 1 83 ? 11.542 16.621 34.232 1.00 60.88 83 ASP A N 1
ATOM 707 C CA . ASP A 1 83 ? 11.760 17.507 35.385 1.00 60.88 83 ASP A CA 1
ATOM 708 C C . ASP A 1 83 ? 11.457 16.736 36.681 1.00 60.88 83 ASP A C 1
ATOM 710 O O . ASP A 1 83 ? 10.298 16.625 37.063 1.00 60.88 83 ASP A O 1
ATOM 714 N N . ASP A 1 84 ? 12.484 16.136 37.290 1.00 59.25 84 ASP A N 1
ATOM 715 C CA . ASP A 1 84 ? 12.608 15.887 38.741 1.00 59.25 84 ASP A CA 1
ATOM 716 C C . ASP A 1 84 ? 14.007 15.288 39.014 1.00 59.25 84 ASP A C 1
ATOM 718 O O . ASP A 1 84 ? 14.152 14.124 39.372 1.00 59.25 84 ASP A O 1
ATOM 722 N N . ASP A 1 85 ? 15.055 16.081 38.776 1.00 58.25 85 ASP A N 1
ATOM 723 C CA . ASP A 1 85 ? 16.400 15.862 39.333 1.00 58.25 85 ASP A CA 1
ATOM 724 C C . ASP A 1 85 ? 17.126 17.224 39.403 1.00 58.25 85 ASP A C 1
ATOM 726 O O . ASP A 1 85 ? 18.150 17.448 38.766 1.00 58.25 85 ASP A O 1
ATOM 730 N N . ASP A 1 86 ? 16.571 18.165 40.173 1.00 59.31 86 ASP A N 1
ATOM 731 C CA . ASP A 1 86 ? 17.347 19.275 40.742 1.00 59.31 86 ASP A CA 1
ATOM 732 C C . ASP A 1 86 ? 17.272 19.174 42.273 1.00 59.31 86 ASP A C 1
ATOM 734 O O . ASP A 1 86 ? 16.410 19.732 42.950 1.00 59.31 86 ASP A O 1
ATOM 738 N N . ASP A 1 87 ? 18.172 18.320 42.755 1.00 55.66 87 ASP A N 1
ATOM 739 C CA . ASP A 1 87 ? 18.848 18.267 44.052 1.00 55.66 87 ASP A CA 1
ATOM 740 C C . ASP A 1 87 ? 18.394 19.292 45.115 1.00 55.66 87 ASP A C 1
ATOM 742 O O . ASP A 1 87 ? 18.813 20.452 45.154 1.00 55.66 87 ASP A O 1
ATOM 746 N N . GLU A 1 88 ? 17.581 18.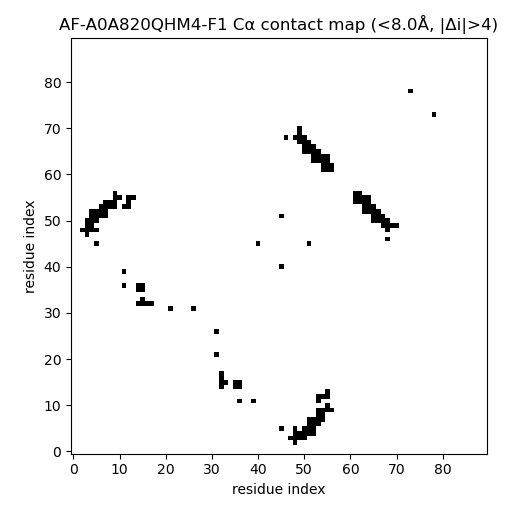814 46.057 1.00 59.22 88 GLU A N 1
ATOM 747 C CA . GLU A 1 88 ? 17.420 19.423 47.372 1.00 59.22 88 GLU A CA 1
ATOM 748 C C . GLU A 1 88 ? 18.484 18.815 48.306 1.00 59.22 88 GLU A C 1
ATOM 750 O O . GLU A 1 88 ? 18.284 17.724 48.831 1.00 59.22 88 GLU A O 1
ATOM 755 N N . THR A 1 89 ? 19.606 19.506 48.556 1.00 58.47 89 THR A N 1
ATOM 756 C CA . THR A 1 89 ? 20.349 19.387 49.830 1.00 58.47 89 THR A CA 1
ATOM 757 C C . THR A 1 89 ? 21.251 20.596 50.141 1.00 58.47 89 THR A C 1
ATOM 759 O O . THR A 1 89 ? 22.277 20.816 49.512 1.00 58.47 89 THR A O 1
ATOM 762 N N . HIS A 1 90 ? 20.812 21.330 51.173 1.00 47.88 90 HIS 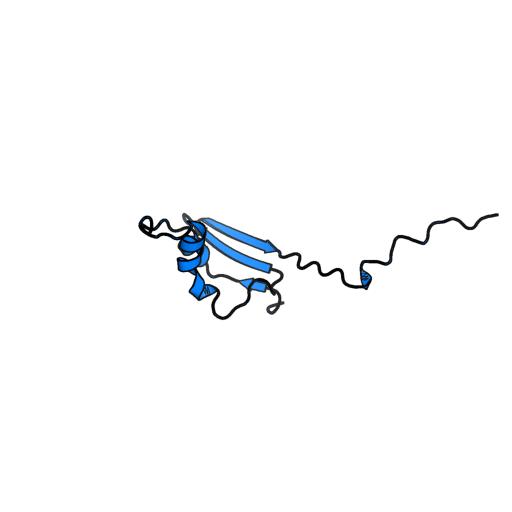A N 1
ATOM 763 C CA . HIS A 1 90 ? 21.495 22.205 52.148 1.00 47.88 90 HIS A CA 1
ATOM 764 C C . HIS A 1 90 ? 22.662 23.140 51.780 1.00 47.88 90 HIS A C 1
ATOM 766 O O . HIS A 1 90 ? 23.794 22.673 51.533 1.00 47.88 90 HIS A O 1
#

Nearest PDB structures (foldseek):
  3eay-assembly1_A  TM=9.502E-01  e=1.857E-06  Homo sapiens
  7r2e-assembly2_B  TM=9.506E-01  e=5.079E-06  Homo sapiens
  7r2e-assembly1_A  TM=9.524E-01  e=5.431E-06  Homo sapiens
  4m4w-assembly1_K  TM=2.986E-01  e=2.438E+00  Bacillus subtilis subsp. subtilis str. 168
  8iy5-assembly1_R  TM=2.795E-01  e=8.720E+00  Homo sapiens

Secondary structure (DSSP, 8-state):
-TTTEEE--THHHHHHH---SGGGSSS-HHHHHHHHHGGGGSS--STT-SEEEEEEEETTEEEEEEEE-------GGGS--S--------

Mean predicted aligned error: 10.63 Å

Solvent-accessible surface area (backbone atoms only — not comparable to full-atom values): 5957 Å² total; per-residue (Å²): 111,77,79,41,41,47,76,52,58,52,62,53,58,57,46,38,68,52,86,69,90,67,79,87,50,101,62,53,75,66,55,58,28,44,66,65,40,46,77,82,48,67,92,48,76,69,80,79,23,40,34,40,38,39,41,39,71,53,95,94,42,78,52,72,49,77,46,74,52,81,80,76,68,81,53,87,78,77,78,75,86,88,85,88,84,82,83,90,79,135

InterPro domains:
  IPR003653 Ulp1 protease family, C-terminal catalytic domain [PF02902] (2-69)
  IPR003653 Ulp1 protease family, C-terminal catalytic domain [PS50600] (1-90)
  IPR038765 Papain-like cysteine peptidase superfamily [SSF54001] (3-72)
  IPR051947 Sentrin-specific protease [PTHR46896] (1-69)

Sequence (90 aa):
DRKRTYLFNSFFYTRLTRKGNDDISNISPAERRYNRVKRWLRDVDIFSKDYLIVPINQTAHWYIVLIQFHNNVPTEGDLISDDDDDDETH

Radius of gyration: 21.45 Å; Cα contacts (8 Å, |Δi|>4): 80; chains: 1; bounding box: 34×43×76 Å

pLDDT: mean 83.44, std 15.14, range [47.88, 97.88]

Foldseek 3Di:
DVQQEDEDDQCLVVQLPDDDPCVPDPDDPNVVSCVSRVVVCVVDDPQSHQWYWHWHADPNDIDIDIDGDPPDPPDPVNPDDDDDPDDDDD